Protein AF-A0AAV0HGV8-F1 (afdb_monomer)

pLDDT: mean 84.18, std 14.18, range [42.81, 98.25]

Structure (mmCIF, N/CA/C/O backbone):
data_AF-A0AAV0HGV8-F1
#
_entry.id   AF-A0AAV0HGV8-F1
#
loop_
_atom_site.group_PDB
_atom_site.id
_atom_site.type_symbol
_atom_site.label_atom_id
_atom_site.label_alt_id
_atom_site.label_comp_id
_atom_site.label_asym_id
_atom_site.label_entity_id
_atom_site.label_seq_id
_atom_site.pdbx_PDB_ins_code
_atom_site.Cartn_x
_atom_site.Cartn_y
_atom_site.Cartn_z
_atom_site.occupancy
_atom_site.B_iso_or_equiv
_atom_site.auth_seq_id
_atom_site.auth_comp_id
_atom_site.auth_asym_id
_atom_site.auth_atom_id
_atom_site.pdbx_PDB_model_num
ATOM 1 N N . MET A 1 1 ? 12.918 -2.519 9.431 1.00 64.38 1 MET A N 1
ATOM 2 C CA . MET A 1 1 ? 11.485 -2.408 9.782 1.00 64.38 1 MET A CA 1
ATOM 3 C C . MET A 1 1 ? 10.647 -3.534 9.174 1.00 64.38 1 MET A C 1
ATOM 5 O O . MET A 1 1 ? 10.258 -4.415 9.920 1.00 64.38 1 MET A O 1
ATOM 9 N N . LEU A 1 2 ? 10.439 -3.617 7.849 1.00 79.00 2 LEU A N 1
ATOM 10 C CA . LEU A 1 2 ? 9.622 -4.698 7.250 1.00 79.00 2 LEU A CA 1
ATOM 11 C C . LEU A 1 2 ? 10.196 -6.117 7.481 1.00 79.00 2 LEU A C 1
ATOM 13 O O . LEU A 1 2 ? 9.454 -7.082 7.642 1.00 79.00 2 LEU A O 1
ATOM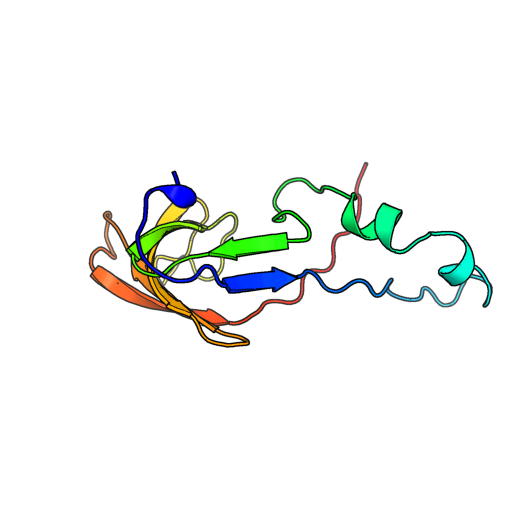 17 N N . GLN A 1 3 ? 11.526 -6.254 7.546 1.00 83.75 3 GLN A N 1
ATOM 18 C CA . GLN A 1 3 ? 12.198 -7.522 7.876 1.00 83.75 3 GLN A CA 1
ATOM 19 C C . GLN A 1 3 ? 11.925 -8.003 9.311 1.00 83.75 3 GLN A C 1
ATOM 21 O O . GLN A 1 3 ? 12.021 -9.194 9.571 1.00 83.75 3 GLN A O 1
ATOM 26 N N . GLN A 1 4 ? 11.565 -7.094 10.222 1.00 86.00 4 GLN A N 1
ATOM 27 C CA . GLN A 1 4 ? 11.311 -7.410 11.632 1.00 86.00 4 GLN A CA 1
ATOM 28 C C . GLN A 1 4 ? 9.871 -7.877 11.873 1.00 86.00 4 GLN A C 1
ATOM 30 O O . GLN A 1 4 ? 9.596 -8.496 12.894 1.00 86.00 4 GLN A O 1
ATOM 35 N N . VAL A 1 5 ? 8.953 -7.594 10.941 1.00 86.75 5 VAL A N 1
ATOM 36 C CA . VAL A 1 5 ? 7.570 -8.074 11.015 1.00 86.75 5 VAL A CA 1
ATOM 37 C C . VAL A 1 5 ? 7.532 -9.530 10.530 1.00 86.75 5 VAL A C 1
ATOM 39 O O . VAL A 1 5 ? 7.998 -9.800 9.414 1.00 86.75 5 VAL A O 1
ATOM 42 N N . PRO A 1 6 ? 7.010 -10.479 11.327 1.00 87.94 6 PRO A N 1
ATOM 43 C CA . PRO A 1 6 ? 6.883 -11.870 10.907 1.00 87.94 6 PRO A CA 1
ATOM 44 C C . PRO A 1 6 ? 5.906 -12.011 9.730 1.00 87.94 6 PRO A C 1
ATOM 46 O O . PRO A 1 6 ? 5.040 -11.167 9.511 1.00 87.94 6 PRO A O 1
ATOM 49 N N . GLY A 1 7 ? 6.049 -13.092 8.965 1.00 88.81 7 GLY A N 1
ATOM 50 C CA . GLY A 1 7 ? 5.195 -13.389 7.813 1.00 88.81 7 GLY A CA 1
ATOM 51 C C . GLY A 1 7 ? 5.839 -13.098 6.457 1.00 88.81 7 GLY A C 1
ATOM 52 O O . GLY A 1 7 ? 6.890 -12.453 6.348 1.00 88.81 7 GLY A O 1
ATOM 53 N N . LEU A 1 8 ? 5.199 -13.624 5.413 1.00 90.31 8 LEU A N 1
ATOM 54 C CA . LEU A 1 8 ? 5.652 -13.506 4.031 1.00 90.31 8 LEU A CA 1
ATOM 55 C C . LEU A 1 8 ? 5.382 -12.096 3.501 1.00 90.31 8 LEU A C 1
ATOM 57 O O . LEU A 1 8 ? 4.283 -11.562 3.645 1.00 90.31 8 LEU A O 1
ATOM 61 N N . ALA A 1 9 ? 6.403 -11.499 2.887 1.00 94.12 9 ALA A N 1
ATOM 62 C CA . ALA A 1 9 ? 6.224 -10.271 2.130 1.00 94.12 9 ALA A CA 1
ATOM 63 C C . ALA A 1 9 ? 5.556 -10.589 0.792 1.00 94.12 9 ALA A C 1
ATOM 65 O O . ALA A 1 9 ? 5.902 -11.575 0.141 1.00 94.12 9 ALA A O 1
ATOM 66 N N . ARG A 1 10 ? 4.640 -9.722 0.372 1.00 94.81 10 ARG A N 1
ATOM 67 C CA . ARG A 1 10 ? 4.088 -9.714 -0.980 1.00 94.81 10 ARG A CA 1
ATOM 68 C C . ARG A 1 10 ? 4.628 -8.494 -1.717 1.00 94.81 10 ARG A C 1
ATOM 70 O O . ARG A 1 10 ? 4.546 -7.380 -1.197 1.00 94.81 10 ARG A O 1
ATOM 77 N N . SER A 1 11 ? 5.191 -8.725 -2.898 1.00 93.94 11 SER A N 1
ATOM 78 C CA . SER A 1 11 ? 5.644 -7.670 -3.806 1.00 93.94 11 SER A CA 1
ATOM 79 C C . SER A 1 11 ? 4.526 -7.300 -4.775 1.00 93.94 11 SER A C 1
ATOM 81 O O . SER A 1 11 ? 3.888 -8.178 -5.354 1.00 93.94 11 SER A O 1
ATOM 83 N N . TYR A 1 12 ? 4.316 -6.001 -4.960 1.00 91.44 12 TYR A N 1
ATOM 84 C CA . TYR A 1 12 ? 3.481 -5.431 -6.010 1.00 91.44 12 TYR A CA 1
ATOM 85 C C . TYR A 1 12 ? 4.377 -4.640 -6.954 1.00 91.44 12 TYR A C 1
ATOM 87 O O . TYR A 1 12 ? 5.117 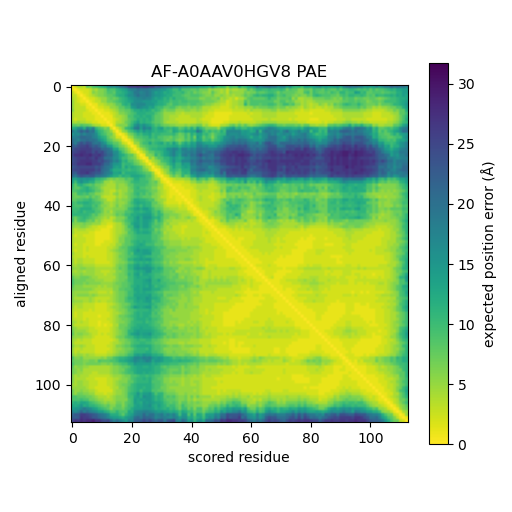-3.770 -6.499 1.00 91.44 12 TYR A O 1
ATOM 95 N N . TYR A 1 13 ? 4.311 -4.944 -8.246 1.00 88.62 13 TYR A N 1
ATOM 96 C CA . TYR A 1 13 ? 5.125 -4.291 -9.268 1.00 88.62 13 TYR A CA 1
ATOM 97 C C . TYR A 1 13 ? 4.311 -3.228 -10.009 1.00 88.62 13 TYR A C 1
ATOM 99 O O . TYR A 1 13 ? 3.122 -3.438 -10.292 1.00 88.62 13 TYR A O 1
ATOM 107 N N . SER A 1 14 ? 4.931 -2.091 -10.324 1.00 82.31 14 SER A N 1
ATOM 108 C CA . SER A 1 14 ? 4.342 -1.111 -11.237 1.00 82.31 14 SER A CA 1
ATOM 109 C C . SER A 1 14 ? 4.184 -1.725 -12.630 1.00 82.31 14 SER A C 1
ATOM 111 O O . SER A 1 14 ? 4.897 -2.659 -12.990 1.00 82.31 14 SER A O 1
ATOM 113 N N . SER A 1 15 ? 3.234 -1.215 -13.414 1.00 70.25 15 SER A N 1
ATOM 114 C CA . SER A 1 15 ? 3.165 -1.566 -14.835 1.00 70.25 15 SER A CA 1
ATOM 115 C C . SER A 1 15 ? 4.330 -0.905 -15.581 1.00 70.25 15 SER A C 1
ATOM 117 O O . SER A 1 15 ? 4.676 0.239 -15.294 1.00 70.25 15 SER A O 1
ATOM 119 N N . ASP A 1 16 ? 4.928 -1.647 -16.504 1.00 65.44 16 ASP A N 1
ATOM 120 C CA . ASP A 1 16 ? 6.152 -1.367 -17.269 1.00 65.44 16 ASP A CA 1
ATOM 121 C C . ASP A 1 16 ? 5.873 -0.897 -18.709 1.00 65.44 16 ASP A C 1
ATOM 123 O O . ASP A 1 16 ? 6.791 -0.623 -19.478 1.00 65.44 16 ASP A O 1
ATOM 127 N N . SER A 1 17 ? 4.600 -0.777 -19.092 1.00 60.81 17 SER A N 1
ATOM 128 C CA . SER A 1 17 ? 4.218 -0.349 -20.434 1.00 60.81 17 SER A CA 1
ATOM 129 C C . SER A 1 17 ? 4.214 1.174 -20.561 1.00 60.81 17 SER A C 1
ATOM 131 O O . SER A 1 17 ? 3.472 1.855 -19.848 1.00 60.81 17 SER A O 1
ATOM 133 N N . MET A 1 18 ? 4.961 1.707 -21.527 1.00 63.03 18 MET A N 1
ATOM 134 C CA . MET A 1 18 ? 4.820 3.101 -21.946 1.00 63.03 18 MET A CA 1
ATOM 135 C C . MET A 1 18 ? 3.474 3.313 -22.644 1.00 63.03 18 MET A C 1
ATOM 137 O O . MET A 1 18 ? 3.068 2.517 -23.497 1.00 63.03 18 MET A O 1
ATOM 141 N N . GLN A 1 19 ? 2.789 4.407 -22.313 1.00 62.03 19 GLN A N 1
ATOM 142 C CA . GLN A 1 19 ? 1.658 4.860 -23.113 1.00 62.03 19 GLN A CA 1
ATOM 143 C C . GLN A 1 19 ? 2.195 5.309 -24.479 1.00 62.03 19 GLN A C 1
ATOM 145 O O . GLN A 1 19 ? 3.080 6.155 -24.556 1.00 62.03 19 GLN A O 1
ATOM 150 N N . ARG A 1 20 ? 1.703 4.686 -25.556 1.00 59.56 20 ARG A N 1
ATOM 151 C CA . ARG A 1 20 ? 2.088 5.027 -26.930 1.00 59.56 20 ARG A CA 1
ATOM 152 C C . ARG A 1 20 ? 1.476 6.373 -27.304 1.00 59.56 20 ARG A C 1
ATOM 154 O O . ARG A 1 20 ? 0.257 6.439 -27.449 1.00 59.56 20 ARG A O 1
ATOM 161 N N . ASP A 1 21 ? 2.297 7.394 -27.519 1.00 58.50 21 ASP A N 1
ATOM 162 C CA . ASP A 1 21 ? 1.868 8.548 -28.307 1.00 58.50 21 ASP A CA 1
ATOM 163 C C . ASP A 1 21 ? 1.936 8.182 -29.793 1.00 58.50 21 ASP A C 1
ATOM 165 O O . ASP A 1 21 ? 2.907 7.587 -30.263 1.00 58.50 21 ASP A O 1
ATOM 169 N N . THR A 1 22 ? 0.890 8.528 -30.544 1.00 59.25 22 THR A N 1
ATOM 170 C CA . THR A 1 22 ? 0.747 8.238 -31.985 1.00 59.25 22 THR A CA 1
ATOM 171 C C . THR A 1 22 ? 1.837 8.860 -32.865 1.00 59.25 22 THR A C 1
ATOM 173 O O . THR A 1 22 ? 1.927 8.517 -34.039 1.00 59.25 22 THR A O 1
ATOM 176 N N . GLU A 1 23 ? 2.662 9.753 -32.316 1.00 61.19 23 GLU A N 1
ATOM 177 C CA . GLU A 1 23 ? 3.757 10.436 -33.018 1.00 61.19 23 GLU A CA 1
ATOM 178 C C . GLU A 1 23 ? 5.124 9.749 -32.848 1.00 61.19 23 GLU A C 1
ATOM 180 O O . GLU A 1 23 ? 6.109 10.174 -33.454 1.00 61.19 23 GLU A O 1
ATOM 185 N N . ILE A 1 24 ? 5.210 8.685 -32.043 1.00 58.56 24 ILE A N 1
ATOM 186 C CA . ILE A 1 24 ? 6.477 8.021 -31.732 1.00 58.56 24 ILE A CA 1
ATOM 187 C C . ILE A 1 24 ? 6.706 6.823 -32.691 1.00 58.56 24 ILE A C 1
ATOM 189 O O . ILE A 1 24 ? 5.816 5.980 -32.818 1.00 58.56 24 ILE A O 1
ATOM 193 N N . PRO A 1 25 ? 7.879 6.700 -33.358 1.00 59.97 25 PRO A N 1
ATOM 194 C CA . PRO A 1 25 ? 8.188 5.591 -34.272 1.00 59.97 25 PRO A CA 1
ATOM 195 C C . PRO A 1 25 ? 8.087 4.202 -33.617 1.00 59.97 25 PRO A C 1
ATOM 197 O O . PRO A 1 25 ? 8.398 4.053 -32.436 1.00 59.97 25 PRO A O 1
ATOM 200 N N . GLU A 1 26 ? 7.749 3.166 -34.397 1.00 59.69 26 GLU A N 1
ATOM 201 C CA . GLU A 1 26 ? 7.523 1.785 -33.913 1.00 59.69 26 GLU A CA 1
ATOM 202 C C . GLU A 1 26 ? 8.676 1.205 -33.066 1.00 59.69 26 GLU A C 1
ATOM 204 O O . GLU A 1 26 ? 8.427 0.437 -32.140 1.00 59.69 26 GLU A O 1
ATOM 209 N N . ASN A 1 27 ? 9.921 1.637 -33.301 1.00 57.91 27 ASN A N 1
ATOM 210 C CA . ASN A 1 27 ? 11.112 1.130 -32.604 1.00 57.91 27 ASN A CA 1
ATOM 211 C C . ASN A 1 27 ? 11.431 1.852 -31.280 1.00 57.91 27 ASN A C 1
ATOM 213 O O . ASN A 1 27 ? 12.426 1.544 -30.629 1.00 57.91 27 ASN A O 1
ATOM 217 N N . PHE A 1 28 ? 10.634 2.830 -30.846 1.00 56.50 28 PHE A N 1
ATOM 218 C CA . PHE A 1 28 ? 10.987 3.635 -29.668 1.00 56.50 28 PHE A CA 1
ATOM 219 C C . PHE A 1 28 ? 10.886 2.846 -28.355 1.00 56.50 28 PHE A C 1
ATOM 221 O O . PHE A 1 28 ? 11.675 3.078 -27.439 1.00 56.50 28 PHE A O 1
ATOM 228 N N . GLY A 1 29 ? 9.987 1.857 -28.294 1.00 54.84 29 GLY A N 1
ATOM 229 C CA . GLY A 1 29 ? 9.885 0.916 -27.173 1.00 54.84 29 GLY A CA 1
ATOM 230 C C . GLY A 1 29 ? 11.101 -0.008 -27.022 1.00 54.84 29 GLY A C 1
ATOM 231 O O . GLY A 1 29 ? 11.340 -0.506 -25.929 1.00 54.84 29 GLY A O 1
ATOM 232 N N . GLU A 1 30 ? 11.909 -0.183 -28.075 1.00 58.28 30 GLU A N 1
ATOM 233 C CA . GLU A 1 30 ? 13.181 -0.925 -28.023 1.00 58.28 30 GLU A CA 1
ATOM 234 C C . GLU A 1 30 ? 14.346 -0.067 -27.492 1.00 58.28 30 GLU A C 1
ATOM 236 O O . GLU A 1 30 ? 15.418 -0.585 -27.189 1.00 58.28 30 GLU A O 1
ATOM 241 N N . THR A 1 31 ? 14.149 1.250 -27.354 1.00 64.38 31 THR A N 1
ATOM 242 C CA . THR A 1 31 ? 15.211 2.202 -26.969 1.00 64.38 31 THR A CA 1
ATOM 243 C C . THR A 1 31 ? 15.536 2.157 -25.478 1.00 64.38 31 THR A C 1
ATOM 245 O O . THR A 1 31 ? 16.632 2.548 -25.075 1.00 64.38 31 THR A O 1
ATOM 248 N N . TYR A 1 32 ? 14.600 1.698 -24.644 1.00 69.44 32 TYR A N 1
ATOM 249 C CA . TYR A 1 32 ? 14.751 1.734 -23.193 1.00 69.44 32 TYR A CA 1
ATOM 250 C C . TYR A 1 32 ? 14.657 0.331 -22.599 1.00 69.44 32 TYR A C 1
ATOM 252 O O . TYR A 1 32 ? 13.593 -0.284 -22.661 1.00 69.44 32 TYR A O 1
ATOM 260 N N . PRO A 1 33 ? 15.743 -0.176 -21.988 1.00 79.44 33 PRO A N 1
ATOM 261 C CA . PRO A 1 33 ? 15.690 -1.446 -21.285 1.00 79.44 33 PRO A CA 1
ATOM 262 C C . PRO A 1 33 ? 14.698 -1.354 -20.118 1.00 79.44 33 PRO A C 1
ATOM 264 O O . PRO A 1 33 ? 14.572 -0.311 -19.469 1.00 79.44 33 PRO A O 1
ATOM 267 N N . ILE A 1 34 ? 14.000 -2.450 -19.824 1.00 79.06 34 ILE A N 1
ATOM 268 C CA . ILE A 1 34 ? 13.008 -2.503 -18.741 1.00 79.06 34 ILE A CA 1
ATOM 269 C C . ILE A 1 34 ? 13.632 -2.165 -17.378 1.00 79.06 34 ILE A C 1
ATOM 271 O O . ILE A 1 34 ? 12.991 -1.563 -16.521 1.00 79.06 34 ILE A O 1
ATOM 275 N N . GLU A 1 35 ? 14.917 -2.463 -17.195 1.00 82.94 35 GLU A N 1
ATOM 276 C CA . GLU A 1 35 ? 15.702 -2.101 -16.018 1.00 82.94 35 GLU A CA 1
ATOM 277 C C . GLU A 1 35 ? 15.781 -0.586 -15.824 1.00 82.94 35 GLU A C 1
ATOM 279 O O . GLU A 1 35 ? 15.723 -0.112 -14.690 1.00 82.94 35 GLU A O 1
ATOM 284 N N . PHE A 1 36 ? 15.871 0.181 -16.916 1.00 82.25 36 PHE A N 1
ATOM 285 C CA . PHE A 1 36 ? 15.830 1.639 -16.858 1.00 82.25 36 PHE A CA 1
ATOM 286 C C . PHE A 1 36 ? 14.449 2.122 -16.409 1.00 82.25 36 PHE A C 1
ATOM 288 O O . PHE A 1 36 ? 14.368 2.970 -15.525 1.00 82.25 36 PHE A O 1
ATOM 295 N N . LEU A 1 37 ? 13.369 1.538 -16.942 1.00 79.88 37 LEU A N 1
ATOM 296 C CA . LEU A 1 37 ? 11.995 1.890 -16.555 1.00 79.88 37 LEU A CA 1
ATOM 297 C C . LEU A 1 37 ? 11.716 1.579 -15.086 1.00 79.88 37 LEU A C 1
ATOM 299 O O . LEU A 1 37 ? 11.166 2.412 -14.369 1.00 79.88 37 LEU A O 1
ATOM 303 N N . ASN A 1 38 ? 12.170 0.420 -14.616 1.00 83.69 38 ASN A N 1
ATOM 304 C CA . ASN A 1 38 ? 12.016 -0.009 -13.228 1.00 83.69 38 ASN A CA 1
ATOM 305 C C . ASN A 1 38 ? 12.852 0.833 -12.250 1.00 83.69 38 ASN A C 1
ATOM 307 O O . ASN A 1 38 ? 12.551 0.865 -11.055 1.00 83.69 38 ASN A O 1
ATOM 311 N N . ALA A 1 39 ? 13.895 1.511 -12.743 1.00 82.38 39 ALA A N 1
ATOM 312 C CA . ALA A 1 39 ? 14.718 2.434 -11.968 1.00 82.38 39 ALA A CA 1
ATOM 313 C C . ALA A 1 39 ? 14.152 3.865 -11.921 1.00 82.38 39 ALA A C 1
ATOM 315 O O . ALA A 1 39 ? 14.634 4.674 -11.122 1.00 82.38 39 ALA A O 1
ATOM 316 N N . LEU A 1 40 ? 13.146 4.199 -12.740 1.00 81.31 40 LEU A N 1
ATOM 317 C CA . LEU A 1 40 ? 12.518 5.518 -12.701 1.00 81.31 40 LEU A CA 1
ATOM 318 C C . LEU A 1 40 ? 11.808 5.731 -11.362 1.00 81.31 40 LEU A C 1
ATOM 320 O O . LEU A 1 40 ? 11.090 4.873 -10.847 1.00 81.31 40 LEU A O 1
ATOM 324 N N . THR A 1 41 ? 12.010 6.918 -10.796 1.00 79.25 41 THR A N 1
ATOM 325 C CA . THR A 1 41 ? 11.379 7.336 -9.544 1.00 79.25 41 THR A CA 1
ATOM 326 C C . THR A 1 41 ? 10.704 8.673 -9.769 1.00 79.25 41 THR A C 1
ATOM 328 O O . THR A 1 41 ? 11.297 9.591 -10.331 1.00 79.25 41 THR A O 1
ATOM 331 N N . PHE A 1 42 ? 9.450 8.770 -9.344 1.00 77.62 42 PHE A N 1
ATOM 332 C CA . PHE A 1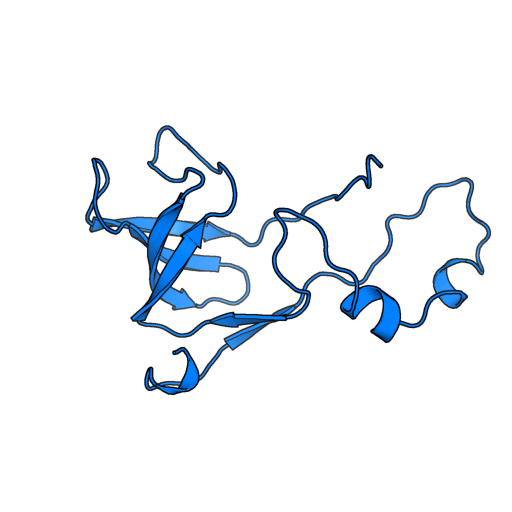 42 ? 8.642 9.972 -9.491 1.00 77.62 42 PHE A CA 1
ATOM 333 C C . PHE A 1 42 ? 8.156 10.419 -8.120 1.00 77.62 42 PHE A C 1
ATOM 335 O O . PHE A 1 42 ? 7.790 9.600 -7.273 1.00 77.62 42 PHE A O 1
ATOM 342 N N . ASN A 1 43 ? 8.122 11.730 -7.894 1.00 77.38 43 ASN A N 1
ATOM 343 C CA . ASN A 1 43 ? 7.586 12.270 -6.651 1.00 77.38 43 ASN A CA 1
ATOM 344 C C . ASN A 1 43 ? 6.103 11.904 -6.506 1.00 77.38 43 ASN A C 1
ATOM 346 O O . ASN A 1 43 ? 5.310 12.080 -7.428 1.00 77.38 43 ASN A O 1
ATOM 350 N N . GLY A 1 44 ? 5.722 11.408 -5.328 1.00 75.81 44 GLY A N 1
ATOM 351 C CA . GLY A 1 44 ? 4.334 11.037 -5.034 1.00 75.81 44 GLY A CA 1
ATOM 352 C C . GLY A 1 44 ? 3.888 9.682 -5.597 1.00 75.81 44 GLY A C 1
ATOM 353 O O . GLY A 1 44 ? 2.712 9.341 -5.459 1.00 75.81 44 GLY A O 1
ATOM 354 N N . VAL A 1 45 ? 4.799 8.894 -6.178 1.00 80.19 45 VAL A N 1
ATOM 355 C CA . VAL A 1 45 ? 4.537 7.524 -6.647 1.00 80.19 45 VAL A CA 1
ATOM 356 C C . VAL A 1 45 ? 5.466 6.551 -5.908 1.00 80.19 45 VAL A C 1
ATOM 358 O O . VAL A 1 45 ? 6.628 6.884 -5.673 1.00 80.19 45 VAL A O 1
ATOM 361 N N . PRO A 1 46 ? 4.988 5.362 -5.494 1.00 81.81 46 PRO A N 1
ATOM 362 C CA . PRO A 1 46 ? 5.862 4.331 -4.941 1.00 81.81 46 PRO A CA 1
ATOM 363 C C . PRO A 1 46 ? 6.941 3.894 -5.939 1.00 81.81 46 PRO A C 1
ATOM 365 O O . PRO A 1 46 ? 6.777 4.036 -7.148 1.00 81.81 46 PRO A O 1
ATOM 368 N N . TYR A 1 47 ? 8.017 3.295 -5.425 1.00 85.19 47 TYR A N 1
ATOM 369 C CA . TYR A 1 47 ? 8.989 2.583 -6.256 1.00 85.19 47 TYR A CA 1
ATOM 370 C C . TYR A 1 47 ? 8.319 1.490 -7.094 1.00 85.19 47 TYR A C 1
ATOM 372 O O . TYR A 1 47 ? 7.262 0.977 -6.715 1.00 85.19 47 TYR A O 1
ATOM 380 N N . HIS A 1 48 ? 8.989 1.092 -8.182 1.00 87.31 48 HIS A N 1
ATOM 381 C CA . HIS A 1 48 ? 8.546 0.001 -9.049 1.00 87.31 48 HIS A CA 1
ATOM 382 C C . HIS A 1 48 ? 8.127 -1.238 -8.251 1.00 87.31 48 HIS A C 1
ATOM 384 O O . HIS A 1 48 ? 7.070 -1.800 -8.511 1.00 87.31 48 HIS A O 1
ATOM 390 N N . GLU A 1 49 ? 8.913 -1.631 -7.246 1.00 90.81 49 GLU A N 1
ATOM 391 C CA . GLU A 1 49 ? 8.555 -2.713 -6.334 1.00 90.81 49 GLU A CA 1
ATOM 392 C C . GLU A 1 49 ? 8.059 -2.169 -4.985 1.00 90.81 49 GLU A C 1
ATOM 394 O O . GLU A 1 49 ? 8.816 -1.591 -4.199 1.00 90.81 49 GLU A O 1
ATOM 399 N N . LEU A 1 50 ? 6.794 -2.443 -4.667 1.00 91.06 50 LEU A N 1
ATOM 400 C CA . LEU A 1 50 ? 6.190 -2.177 -3.367 1.00 91.06 50 LEU A CA 1
ATOM 401 C C . LEU A 1 50 ? 6.054 -3.482 -2.571 1.00 91.06 50 LEU A C 1
ATOM 403 O O . LEU A 1 50 ? 5.167 -4.297 -2.824 1.00 91.06 50 LEU A O 1
ATOM 407 N N . LYS A 1 51 ? 6.923 -3.673 -1.573 1.00 94.00 51 LYS A N 1
ATOM 408 C CA . LYS A 1 51 ? 6.882 -4.821 -0.650 1.00 94.00 51 LYS A CA 1
ATOM 409 C C . LYS A 1 51 ? 6.030 -4.519 0.575 1.00 94.00 51 LYS A C 1
ATOM 411 O O . LYS A 1 51 ? 6.357 -3.617 1.343 1.00 94.00 51 LYS A O 1
ATOM 416 N N . LEU A 1 52 ? 4.997 -5.325 0.805 1.00 94.81 52 LEU A N 1
ATOM 417 C CA . LEU A 1 52 ? 4.084 -5.1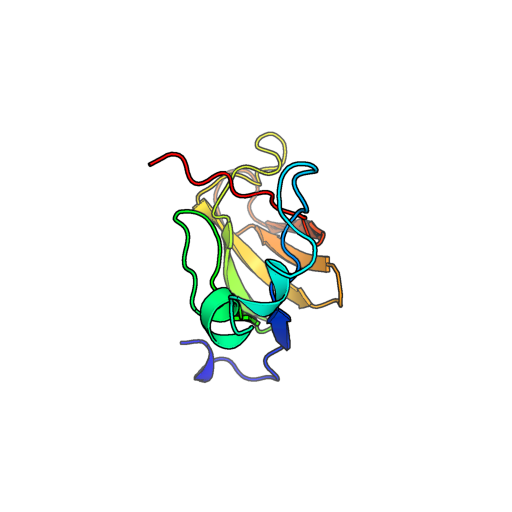93 1.941 1.00 94.81 52 LEU A CA 1
ATOM 418 C C . LEU A 1 52 ? 3.993 -6.486 2.755 1.00 94.81 52 LEU A C 1
ATOM 420 O O . LEU A 1 52 ? 4.194 -7.584 2.237 1.00 94.81 52 LEU A O 1
ATOM 424 N N . LYS A 1 53 ? 3.652 -6.346 4.038 1.00 96.31 53 LYS A N 1
ATOM 425 C CA . LYS A 1 53 ? 3.331 -7.449 4.951 1.00 96.31 53 LYS A CA 1
ATOM 426 C C . LYS A 1 53 ? 2.072 -7.119 5.740 1.00 96.31 53 LYS A C 1
ATOM 428 O O . LYS A 1 53 ? 1.817 -5.955 6.052 1.00 96.31 53 LYS A O 1
ATOM 433 N N . ILE A 1 54 ? 1.323 -8.154 6.103 1.00 96.25 54 ILE A N 1
ATOM 434 C CA . ILE A 1 54 ? 0.213 -8.033 7.053 1.00 96.25 54 ILE A CA 1
ATOM 435 C C . ILE A 1 54 ? 0.759 -7.503 8.393 1.00 96.25 54 ILE A C 1
ATOM 437 O O . ILE A 1 54 ? 1.912 -7.756 8.744 1.00 96.25 54 ILE A O 1
ATOM 441 N N . HIS A 1 55 ? -0.043 -6.707 9.102 1.00 95.38 55 HIS A N 1
ATOM 442 C CA . HIS A 1 55 ? 0.300 -6.016 10.354 1.00 95.38 55 HIS A CA 1
ATOM 443 C C . HIS A 1 55 ? 1.398 -4.953 10.238 1.00 95.38 55 HIS A C 1
ATOM 445 O O . HIS A 1 55 ? 1.915 -4.477 11.248 1.00 95.38 55 HIS A O 1
ATOM 451 N N . THR A 1 56 ? 1.743 -4.536 9.019 1.00 94.88 56 THR A N 1
ATOM 452 C CA . THR A 1 56 ? 2.637 -3.392 8.814 1.00 94.88 56 THR A CA 1
ATOM 453 C C . THR A 1 56 ? 1.813 -2.114 8.635 1.00 94.88 56 THR A C 1
ATOM 455 O O . THR A 1 56 ? 0.875 -2.116 7.832 1.00 94.88 56 THR A O 1
ATOM 458 N N . PRO A 1 57 ? 2.137 -1.020 9.349 1.00 95.25 57 PRO A N 1
ATOM 459 C CA . PRO A 1 57 ? 1.534 0.278 9.091 1.00 95.25 57 PRO A CA 1
ATOM 460 C C . PRO A 1 57 ? 2.075 0.867 7.782 1.00 95.25 57 PRO A C 1
ATOM 462 O O . PRO A 1 57 ? 3.286 0.930 7.569 1.00 95.25 57 PRO A O 1
ATOM 465 N N . VAL A 1 58 ? 1.175 1.332 6.923 1.00 94.81 58 VAL A N 1
ATOM 466 C CA . VAL A 1 58 ? 1.478 2.076 5.693 1.00 94.81 58 VAL A CA 1
ATOM 467 C C . VAL A 1 58 ? 0.817 3.446 5.728 1.00 94.81 58 VAL A C 1
ATOM 469 O O . VAL A 1 58 ? -0.062 3.692 6.548 1.00 94.81 58 VAL A O 1
ATOM 472 N N . MET A 1 59 ? 1.243 4.349 4.852 1.00 95.19 59 MET A N 1
ATOM 473 C CA . MET A 1 59 ? 0.688 5.695 4.739 1.00 95.19 59 MET A CA 1
ATOM 474 C C . MET A 1 59 ? 0.230 5.943 3.305 1.00 95.19 59 MET A C 1
ATOM 476 O O . MET A 1 59 ? 0.939 5.594 2.361 1.00 95.19 59 MET A O 1
ATOM 480 N N . LEU A 1 60 ? -0.941 6.551 3.140 1.00 93.88 60 LEU A N 1
ATOM 481 C CA . LEU A 1 60 ? -1.389 7.025 1.835 1.00 93.88 60 LEU A CA 1
ATOM 482 C C . LEU A 1 60 ? -0.543 8.214 1.383 1.00 93.88 60 LEU A C 1
ATOM 484 O O . LEU A 1 60 ? -0.361 9.162 2.140 1.00 93.88 60 LEU A O 1
ATOM 488 N N . LEU A 1 61 ? -0.082 8.180 0.131 1.00 90.88 61 LEU A N 1
ATOM 489 C CA . LEU A 1 61 ? 0.702 9.261 -0.484 1.00 90.88 61 LEU A CA 1
ATOM 490 C C . LEU A 1 61 ? -0.165 10.292 -1.226 1.00 90.88 61 LEU A C 1
ATOM 492 O O . LEU A 1 61 ? 0.336 11.308 -1.700 1.00 90.88 61 LEU A O 1
ATOM 496 N N . ARG A 1 62 ? -1.469 10.027 -1.373 1.00 89.06 62 ARG A N 1
ATOM 497 C CA . ARG A 1 62 ? -2.407 10.895 -2.092 1.00 89.06 62 ARG A CA 1
ATOM 498 C C . ARG A 1 62 ? -3.830 10.741 -1.575 1.00 89.06 62 ARG A C 1
ATOM 500 O O . ARG A 1 62 ? -4.170 9.740 -0.950 1.00 89.06 62 ARG A O 1
ATOM 507 N N . ASN A 1 63 ? -4.665 11.724 -1.893 1.00 91.94 63 ASN A N 1
ATOM 508 C CA . ASN A 1 63 ? -6.089 11.679 -1.586 1.00 91.94 63 ASN A CA 1
ATOM 509 C C . ASN A 1 63 ? -6.799 10.684 -2.513 1.00 91.94 63 ASN A C 1
ATOM 511 O O . ASN A 1 63 ? -6.726 10.823 -3.733 1.00 91.94 63 ASN A O 1
ATOM 515 N N . LEU A 1 64 ? -7.485 9.704 -1.926 1.00 91.88 64 LEU A N 1
ATOM 516 C CA . LEU A 1 64 ? -8.367 8.767 -2.628 1.00 91.88 64 LEU A CA 1
ATOM 517 C C . LEU A 1 64 ? -9.835 9.113 -2.367 1.00 91.88 64 LEU A C 1
ATOM 519 O O . LEU A 1 64 ? -10.638 9.171 -3.291 1.00 91.88 64 LEU A O 1
ATOM 523 N N . SER A 1 65 ? -10.175 9.372 -1.104 1.00 93.94 65 SE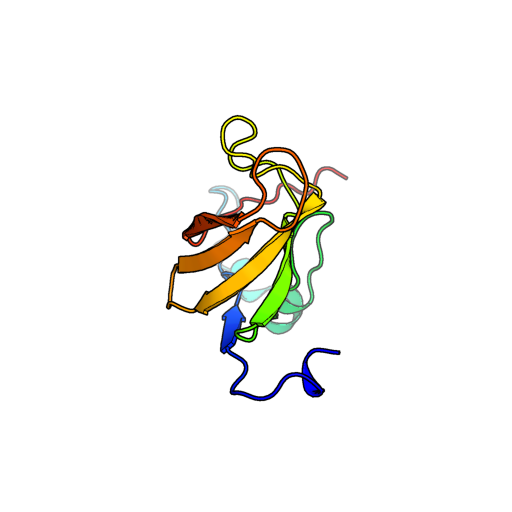R A N 1
ATOM 524 C CA . SER A 1 65 ? -11.504 9.807 -0.678 1.00 93.94 65 SER A CA 1
ATOM 525 C C . SER A 1 65 ? -11.393 10.511 0.670 1.00 93.94 65 SER A C 1
ATOM 527 O O . SER A 1 65 ? -11.312 9.877 1.720 1.00 93.94 65 SER A O 1
ATOM 529 N N . THR A 1 66 ? -11.370 11.842 0.651 1.00 92.25 66 THR A N 1
ATOM 530 C CA . THR A 1 66 ? -11.268 12.651 1.876 1.00 92.25 66 THR A CA 1
ATOM 531 C C . THR A 1 66 ? -12.496 12.494 2.770 1.00 92.25 66 THR A C 1
ATOM 533 O O . THR A 1 66 ? -12.360 12.497 3.989 1.00 92.25 66 THR A O 1
ATOM 536 N N . SER A 1 67 ? -13.677 12.283 2.180 1.00 94.31 67 SER A N 1
ATOM 537 C CA . SER A 1 67 ? -14.926 12.029 2.909 1.00 94.31 67 SER A CA 1
ATOM 538 C C . SER A 1 67 ? -14.921 10.712 3.687 1.00 94.31 67 SER A C 1
ATOM 540 O O . SER A 1 67 ? -15.663 10.589 4.653 1.00 94.31 67 SER A O 1
ATOM 542 N N . ALA A 1 68 ? -14.095 9.745 3.277 1.00 93.50 68 ALA A N 1
ATOM 543 C CA . ALA A 1 68 ? -13.935 8.448 3.936 1.00 93.50 68 ALA A CA 1
ATOM 544 C C . ALA A 1 68 ? -12.609 8.334 4.717 1.00 93.50 68 ALA A C 1
ATOM 546 O O . ALA A 1 68 ? -12.146 7.231 4.991 1.00 93.50 68 ALA A O 1
ATOM 547 N N . GLY A 1 69 ? -11.935 9.454 5.001 1.00 93.88 69 GLY A N 1
ATOM 548 C CA . GLY A 1 69 ? -10.669 9.452 5.741 1.00 93.88 69 GLY A CA 1
ATOM 549 C C . GLY A 1 69 ? -9.453 8.938 4.962 1.00 93.88 69 GLY A C 1
ATOM 550 O O . GLY A 1 69 ? -8.375 8.807 5.534 1.00 93.88 69 GLY A O 1
ATOM 551 N N . LEU A 1 70 ? -9.580 8.678 3.657 1.00 95.25 70 LEU A N 1
ATOM 552 C CA . LEU A 1 70 ? -8.503 8.219 2.776 1.00 95.25 70 LEU A CA 1
ATOM 553 C C . LEU A 1 70 ? -7.796 9.412 2.115 1.00 95.25 70 LEU A C 1
ATOM 555 O O . LEU A 1 70 ? -7.886 9.618 0.898 1.00 95.25 70 LEU A O 1
ATOM 559 N N . CYS A 1 71 ? -7.124 10.228 2.925 1.00 94.31 71 CYS A N 1
ATOM 560 C CA . CYS A 1 71 ? -6.341 11.378 2.484 1.00 94.31 71 CYS A CA 1
ATOM 561 C C . CYS A 1 71 ? -4.828 11.116 2.557 1.00 94.31 71 CYS A C 1
ATOM 563 O O . CYS A 1 71 ? -4.368 10.129 3.132 1.00 94.31 71 CYS A O 1
ATOM 565 N N . ASN A 1 72 ? -4.038 11.998 1.944 1.00 93.81 72 ASN A N 1
ATOM 566 C CA . ASN A 1 72 ? -2.585 11.966 2.069 1.00 93.81 72 ASN A CA 1
ATOM 567 C C . ASN A 1 72 ? -2.186 12.050 3.552 1.00 93.81 72 ASN A C 1
ATOM 569 O O . ASN A 1 72 ? -2.677 12.911 4.282 1.00 93.81 72 ASN A O 1
ATOM 573 N N . GLY A 1 73 ? -1.301 11.161 3.990 1.00 93.88 73 GLY A N 1
ATOM 574 C CA . GLY A 1 73 ? -0.883 11.061 5.385 1.00 93.88 73 GLY A CA 1
ATOM 575 C C . GLY A 1 73 ? -1.705 10.090 6.239 1.00 93.88 73 GLY A C 1
ATOM 576 O O . GLY A 1 73 ? -1.236 9.723 7.320 1.00 93.88 73 GLY A O 1
ATOM 577 N N . THR A 1 74 ? -2.872 9.613 5.778 1.00 96.06 74 THR A N 1
ATOM 578 C CA . THR A 1 74 ? -3.647 8.600 6.514 1.00 96.06 74 THR A CA 1
ATOM 579 C C . THR A 1 74 ? -2.812 7.341 6.692 1.00 96.06 74 THR A C 1
ATOM 581 O O . THR A 1 74 ? -2.342 6.749 5.716 1.00 96.06 74 THR A O 1
ATOM 584 N N . ARG A 1 75 ? -2.633 6.927 7.949 1.00 97.38 75 ARG A N 1
ATOM 585 C CA . ARG A 1 75 ? -1.943 5.687 8.307 1.00 97.38 75 ARG A CA 1
ATOM 586 C C . ARG A 1 75 ? -2.940 4.539 8.348 1.00 97.38 75 ARG A C 1
ATOM 588 O O . ARG A 1 75 ? -4.013 4.678 8.924 1.00 97.38 75 ARG A O 1
ATOM 595 N N . ILE A 1 76 ? -2.579 3.414 7.748 1.00 97.69 76 ILE A N 1
ATOM 596 C CA . ILE A 1 76 ? -3.421 2.226 7.629 1.00 97.69 76 ILE A CA 1
ATOM 597 C C . ILE A 1 76 ? -2.614 1.018 8.097 1.00 97.69 76 ILE A C 1
ATOM 599 O O . ILE A 1 76 ? -1.507 0.783 7.615 1.00 97.69 76 ILE A O 1
ATOM 603 N N . MET A 1 77 ? -3.163 0.229 9.014 1.00 97.62 77 MET A N 1
ATOM 604 C CA . MET A 1 77 ? -2.616 -1.075 9.373 1.00 97.62 77 MET A CA 1
ATOM 605 C C . MET A 1 77 ? -3.123 -2.124 8.388 1.00 97.62 77 MET A C 1
ATOM 607 O O . MET A 1 77 ? -4.329 -2.339 8.288 1.00 97.62 77 MET A O 1
ATOM 611 N N . ILE A 1 78 ? -2.218 -2.790 7.672 1.00 97.44 78 ILE A N 1
ATOM 612 C CA . ILE A 1 78 ? -2.594 -3.835 6.712 1.00 97.44 78 ILE A CA 1
ATOM 613 C C . ILE A 1 78 ? -3.165 -5.043 7.456 1.00 97.44 78 ILE A C 1
ATOM 615 O O . ILE A 1 78 ? -2.518 -5.582 8.357 1.00 97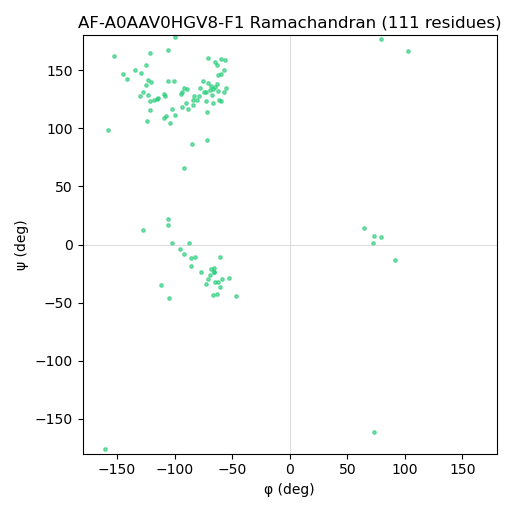.44 78 ILE A O 1
ATOM 619 N N . THR A 1 79 ? -4.337 -5.505 7.033 1.00 97.56 79 THR A N 1
ATOM 620 C CA . THR A 1 79 ? -4.983 -6.713 7.563 1.00 97.56 79 THR A CA 1
ATOM 621 C C . THR A 1 79 ? -5.021 -7.840 6.542 1.00 97.56 79 THR A C 1
ATOM 623 O O . THR A 1 79 ? -4.842 -8.992 6.923 1.00 97.56 79 THR A O 1
ATOM 626 N N . GLU A 1 80 ? -5.179 -7.533 5.252 1.00 97.31 80 GLU A N 1
ATOM 627 C CA . GLU A 1 80 ? -5.179 -8.534 4.179 1.00 97.31 80 GLU A CA 1
ATOM 628 C C . GLU A 1 80 ? -4.533 -7.972 2.903 1.00 97.31 80 GLU A C 1
ATOM 630 O O . GLU A 1 80 ? -4.642 -6.783 2.587 1.00 97.31 80 GLU A O 1
ATOM 635 N N . LEU A 1 81 ? -3.858 -8.848 2.157 1.00 97.25 81 LEU A N 1
ATOM 636 C CA . LEU A 1 81 ? -3.172 -8.530 0.906 1.00 97.25 81 LEU A CA 1
ATOM 637 C C . LEU A 1 81 ? -3.705 -9.451 -0.197 1.00 97.25 81 LEU A C 1
ATOM 639 O O . LEU A 1 81 ? -3.389 -10.638 -0.210 1.00 97.25 81 LEU A O 1
ATOM 643 N N . GLY A 1 82 ? -4.516 -8.902 -1.102 1.00 95.50 82 GLY A N 1
ATOM 644 C CA . GLY A 1 82 ? -5.029 -9.580 -2.295 1.00 95.50 82 GLY A CA 1
ATOM 645 C C . GLY A 1 82 ? -4.228 -9.209 -3.543 1.00 95.50 82 GLY A C 1
ATOM 646 O O . GLY A 1 82 ? -3.272 -8.447 -3.467 1.00 95.50 82 GLY A O 1
ATOM 647 N N . ASP A 1 83 ? -4.560 -9.776 -4.702 1.00 92.44 83 ASP A N 1
ATOM 648 C CA . ASP A 1 83 ? -3.753 -9.551 -5.917 1.00 92.44 83 ASP A CA 1
ATOM 649 C C . ASP A 1 83 ? -3.944 -8.137 -6.489 1.00 92.44 83 ASP A C 1
ATOM 651 O O . ASP A 1 83 ? -3.003 -7.526 -6.986 1.00 92.44 83 ASP A O 1
ATOM 655 N N . ASN A 1 84 ? -5.158 -7.591 -6.358 1.00 91.50 84 ASN A N 1
ATOM 656 C CA . ASN A 1 84 ? -5.523 -6.251 -6.831 1.00 91.50 84 ASN A CA 1
ATOM 657 C C . ASN A 1 84 ? -6.178 -5.390 -5.744 1.00 91.50 84 ASN A C 1
ATOM 659 O O . ASN A 1 84 ? -6.775 -4.362 -6.056 1.00 91.50 84 ASN A O 1
ATOM 663 N N . ILE A 1 85 ? -6.108 -5.817 -4.483 1.00 94.44 85 ILE A N 1
ATOM 664 C CA . ILE A 1 85 ? -6.704 -5.108 -3.351 1.00 94.44 85 ILE A CA 1
ATOM 665 C C . ILE A 1 85 ? -5.788 -5.179 -2.132 1.00 94.44 85 ILE A C 1
ATOM 667 O O . ILE A 1 85 ? -5.187 -6.214 -1.846 1.00 94.44 85 ILE A O 1
ATOM 671 N N . ILE A 1 86 ? -5.726 -4.087 -1.381 1.00 96.38 86 ILE A N 1
ATOM 672 C CA . ILE A 1 86 ? -5.108 -4.029 -0.058 1.00 96.38 86 ILE A CA 1
ATOM 673 C C . ILE A 1 86 ? -6.208 -3.663 0.924 1.00 96.38 86 ILE A C 1
ATOM 675 O O . ILE A 1 86 ? -6.868 -2.636 0.764 1.00 96.38 86 ILE A O 1
ATOM 679 N N . LYS A 1 87 ? -6.404 -4.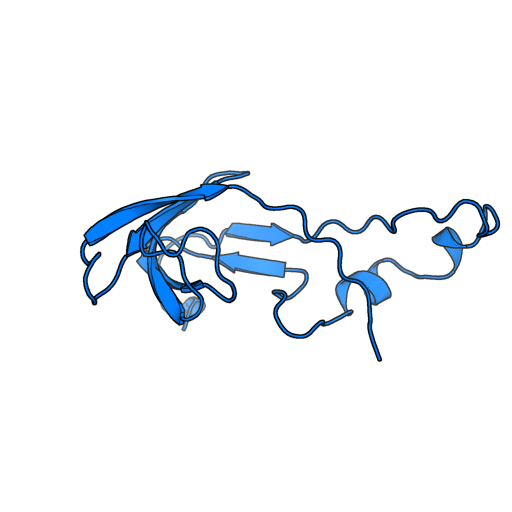491 1.945 1.00 97.75 87 LYS A N 1
ATOM 680 C CA . LYS A 1 87 ? -7.345 -4.207 3.023 1.00 97.75 87 LYS A CA 1
ATOM 681 C C . LYS A 1 87 ? -6.575 -3.816 4.269 1.00 97.75 87 LYS A C 1
ATOM 683 O O . LYS A 1 87 ? -5.536 -4.399 4.595 1.00 97.75 87 LYS A O 1
ATOM 688 N N . GLY A 1 88 ? -7.102 -2.835 4.976 1.00 97.69 88 GLY A N 1
ATOM 689 C CA . GLY A 1 88 ? -6.517 -2.401 6.223 1.00 97.69 88 GLY A CA 1
ATOM 690 C C . GLY A 1 88 ? -7.488 -1.629 7.086 1.00 97.69 88 GLY A C 1
ATOM 691 O O . GLY A 1 88 ? -8.669 -1.498 6.771 1.00 97.69 88 GLY A O 1
ATOM 692 N N . VAL A 1 89 ? -6.958 -1.148 8.198 1.00 98.25 89 VAL A N 1
ATOM 693 C CA . VAL A 1 89 ? -7.692 -0.405 9.214 1.00 98.25 89 VAL A CA 1
ATOM 694 C C . VAL A 1 89 ? -7.026 0.950 9.401 1.00 98.25 89 VAL A C 1
ATOM 696 O O . VAL A 1 89 ? -5.806 1.005 9.581 1.00 98.25 89 VAL A O 1
ATOM 699 N N . ILE A 1 90 ? -7.799 2.033 9.339 1.00 98.00 90 ILE A N 1
ATOM 700 C CA . ILE A 1 90 ? -7.282 3.385 9.576 1.00 98.00 90 ILE A CA 1
ATOM 701 C C . ILE A 1 90 ? -6.780 3.503 11.020 1.00 98.00 90 ILE A C 1
ATOM 703 O O . ILE A 1 90 ? -7.405 3.011 11.959 1.00 98.00 90 ILE A O 1
ATOM 707 N N . MET A 1 91 ? -5.628 4.154 11.181 1.00 97.19 91 MET A N 1
ATOM 708 C CA . MET A 1 91 ? -4.970 4.373 12.463 1.00 97.19 91 MET A CA 1
ATOM 709 C C . MET A 1 91 ? -5.049 5.846 12.875 1.00 97.19 91 MET A C 1
ATOM 711 O O . MET A 1 91 ? -4.324 6.693 12.343 1.00 97.19 91 MET A O 1
ATOM 715 N N . GLY A 1 92 ? -5.859 6.122 13.893 1.00 92.62 92 GLY A N 1
ATOM 716 C CA . GLY A 1 92 ? -6.026 7.431 14.514 1.00 92.62 92 GLY A CA 1
ATOM 717 C C . GLY A 1 92 ? -6.926 8.397 13.739 1.00 92.62 92 GLY A C 1
ATOM 718 O O . GLY A 1 92 ? -7.404 8.121 12.641 1.00 92.62 92 GLY A O 1
ATOM 719 N N . GLY A 1 93 ? -7.138 9.574 14.331 1.00 92.44 93 GLY A N 1
ATOM 720 C CA . GLY A 1 93 ? -8.000 10.612 13.767 1.00 92.44 93 GLY A CA 1
ATOM 721 C C . GLY A 1 93 ? -9.491 10.282 13.870 1.00 92.44 93 GLY A C 1
ATOM 722 O O . GLY A 1 93 ? -9.910 9.456 14.674 1.00 92.44 93 GLY A O 1
ATOM 723 N N . THR A 1 94 ? -10.298 10.970 13.064 1.00 94.56 94 THR A N 1
ATOM 724 C CA . THR A 1 94 ? -11.769 10.875 13.092 1.00 94.56 94 THR A CA 1
ATOM 725 C C . THR A 1 94 ? -12.302 9.528 12.599 1.00 94.56 94 THR A C 1
ATOM 727 O O . THR A 1 94 ? -13.380 9.123 13.011 1.00 94.56 94 THR A O 1
ATOM 730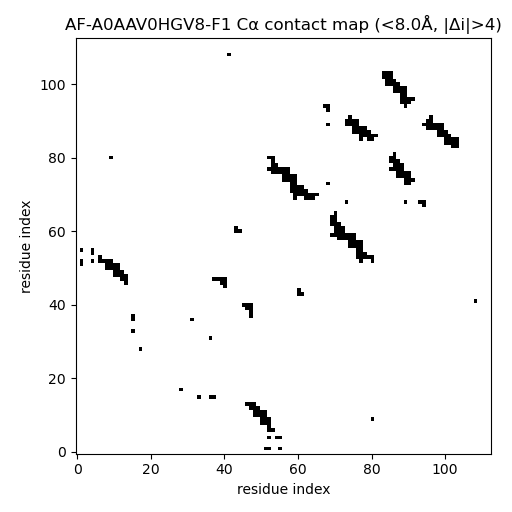 N N . PHE A 1 95 ? -11.539 8.843 11.747 1.00 95.81 95 PHE A N 1
ATOM 731 C CA . PHE A 1 95 ? -11.907 7.572 11.113 1.00 95.81 95 PHE A CA 1
ATOM 732 C C . PHE A 1 95 ? -11.146 6.385 11.730 1.00 95.81 95 PHE A C 1
ATOM 734 O O . PHE A 1 95 ? -10.931 5.367 11.077 1.00 95.81 95 PHE A O 1
ATOM 741 N N . ASP A 1 96 ? -10.647 6.531 12.964 1.00 96.50 96 ASP A N 1
ATOM 742 C CA . ASP A 1 96 ? -9.884 5.478 13.638 1.00 96.50 96 ASP A CA 1
ATOM 743 C C . ASP A 1 96 ? -10.682 4.169 13.684 1.00 96.50 96 ASP A C 1
ATOM 745 O O . ASP A 1 96 ? -11.854 4.158 14.058 1.00 96.50 96 ASP A O 1
ATOM 749 N N . LYS A 1 97 ? -10.013 3.060 13.355 1.00 97.12 97 LYS A N 1
ATOM 750 C CA . LYS A 1 97 ? -10.568 1.697 13.301 1.00 97.12 97 LYS A CA 1
ATOM 751 C C . LYS A 1 97 ? -11.514 1.401 12.136 1.00 97.12 97 LYS A C 1
ATOM 753 O O . LYS A 1 97 ? -11.947 0.251 12.020 1.00 97.12 97 LYS A O 1
ATOM 758 N N . ASP A 1 98 ? -11.763 2.349 11.235 1.00 97.75 98 ASP A N 1
ATOM 759 C CA . ASP A 1 98 ? -12.543 2.071 10.030 1.00 97.75 98 ASP A CA 1
ATOM 760 C C . ASP A 1 98 ? -11.795 1.112 9.097 1.00 97.75 98 ASP A C 1
ATOM 762 O O . ASP A 1 98 ? -10.597 1.262 8.822 1.00 97.75 98 ASP A O 1
ATOM 766 N N . VAL A 1 99 ? -12.520 0.106 8.603 1.00 97.88 99 VAL A N 1
ATOM 767 C CA . VAL A 1 99 ? -12.002 -0.870 7.640 1.00 97.88 99 VAL A CA 1
ATOM 768 C C . VAL A 1 99 ? -12.095 -0.284 6.242 1.00 97.88 99 VAL A C 1
ATOM 770 O O . VAL A 1 99 ? -13.165 0.122 5.792 1.00 97.88 99 VAL A O 1
ATOM 773 N N . VAL A 1 100 ? -10.979 -0.308 5.525 1.00 96.88 100 VAL A N 1
ATOM 774 C CA . VAL A 1 100 ? -10.866 0.255 4.181 1.00 96.88 100 VAL A CA 1
ATOM 775 C C . VAL A 1 100 ? -10.258 -0.749 3.216 1.00 96.88 100 VAL A C 1
ATOM 777 O O . VAL A 1 100 ? -9.423 -1.579 3.586 1.00 96.88 100 VAL A O 1
ATOM 780 N N . ILE A 1 101 ? -10.692 -0.669 1.960 1.00 96.62 101 ILE A N 1
ATOM 781 C CA . ILE A 1 101 ? -10.184 -1.481 0.856 1.00 96.62 101 ILE A CA 1
ATOM 782 C C . ILE A 1 101 ? -9.656 -0.527 -0.208 1.00 96.62 101 ILE A C 1
ATOM 784 O O . ILE A 1 101 ? -10.381 0.335 -0.700 1.00 96.62 101 ILE A O 1
ATOM 788 N N . ILE A 1 102 ? -8.387 -0.692 -0.557 1.00 94.75 102 ILE A N 1
ATOM 789 C CA . ILE A 1 102 ? -7.708 0.090 -1.583 1.00 94.75 102 ILE A CA 1
ATOM 790 C C . ILE A 1 102 ? -7.516 -0.822 -2.796 1.00 94.75 102 ILE A C 1
ATOM 792 O O . ILE A 1 102 ? -6.730 -1.771 -2.712 1.00 94.75 102 ILE A O 1
ATOM 796 N N . PRO A 1 103 ? -8.223 -0.584 -3.913 1.00 93.81 103 PRO A N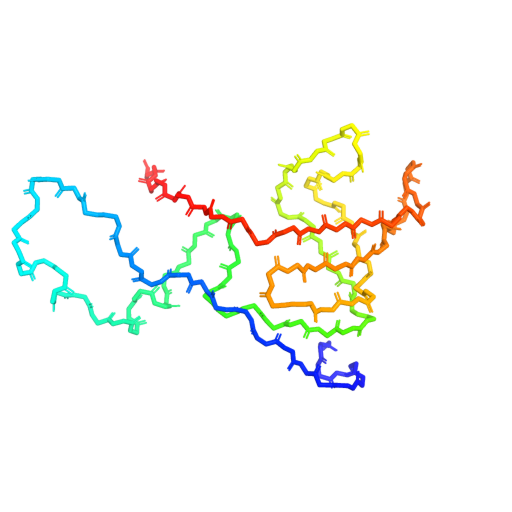 1
ATOM 797 C CA . PRO A 1 103 ? -7.973 -1.315 -5.145 1.00 93.81 103 PRO A CA 1
ATOM 798 C C . PRO A 1 103 ? -6.634 -0.895 -5.757 1.00 93.81 103 PRO A C 1
ATOM 800 O O . PRO A 1 103 ? -6.111 0.182 -5.470 1.00 93.81 103 PRO A O 1
ATOM 803 N N . ARG A 1 104 ? -6.084 -1.723 -6.644 1.00 90.00 104 ARG A N 1
ATOM 804 C CA . ARG A 1 104 ? -4.975 -1.327 -7.513 1.00 90.00 104 ARG A CA 1
ATOM 805 C C . ARG A 1 104 ? -5.435 -0.169 -8.401 1.00 90.00 104 ARG A C 1
ATOM 807 O O . ARG A 1 104 ? -6.431 -0.286 -9.108 1.00 90.00 104 ARG A O 1
ATOM 814 N N . ILE A 1 105 ? -4.705 0.942 -8.360 1.00 85.94 105 ILE A N 1
ATOM 815 C CA . ILE A 1 105 ? -5.017 2.158 -9.118 1.00 85.94 105 ILE A CA 1
ATOM 816 C C . ILE A 1 105 ? -3.977 2.310 -10.224 1.00 85.94 105 ILE A C 1
ATOM 818 O O . ILE A 1 105 ? -2.779 2.248 -9.955 1.00 85.94 105 ILE A O 1
ATOM 822 N N . VAL A 1 106 ? -4.436 2.521 -11.457 1.00 81.81 106 VAL A N 1
ATOM 823 C CA . VAL A 1 106 ? -3.564 2.908 -12.571 1.00 81.81 106 VAL A CA 1
ATOM 824 C C . VAL A 1 106 ? -3.268 4.398 -12.448 1.00 81.81 106 VAL A C 1
ATOM 826 O O . VAL A 1 106 ? -4.182 5.209 -12.291 1.00 81.81 106 VAL A O 1
ATOM 829 N N . LEU A 1 107 ? -1.986 4.752 -12.479 1.00 74.25 107 LEU A N 1
ATOM 830 C CA . LEU A 1 107 ? -1.523 6.131 -12.418 1.00 74.25 107 LEU A CA 1
ATOM 831 C C . LEU A 1 107 ? -0.827 6.470 -13.729 1.00 74.25 107 LEU A C 1
ATOM 833 O O . LEU A 1 107 ? 0.132 5.801 -14.098 1.00 74.25 107 LEU A O 1
ATOM 837 N N . ASN A 1 108 ? -1.289 7.534 -14.380 1.00 72.25 108 ASN A N 1
ATOM 838 C CA . ASN A 1 108 ? -0.568 8.154 -15.481 1.00 72.25 108 ASN A CA 1
ATOM 839 C C . ASN A 1 108 ? 0.265 9.287 -14.885 1.00 72.25 108 ASN A C 1
ATOM 841 O O . ASN A 1 108 ? -0.282 10.201 -14.263 1.00 72.25 108 ASN A O 1
ATOM 845 N N . VAL A 1 109 ? 1.584 9.183 -15.012 1.00 66.50 109 VAL A N 1
ATOM 846 C CA . VAL A 1 109 ? 2.515 10.207 -14.542 1.00 66.50 109 VAL A CA 1
ATOM 847 C C . VAL A 1 109 ? 2.922 11.037 -15.749 1.00 66.50 109 VAL A C 1
ATOM 849 O O . VAL A 1 109 ? 3.612 10.544 -16.633 1.00 66.50 109 VAL A O 1
ATOM 852 N N . GLU A 1 110 ? 2.483 12.292 -15.787 1.00 64.88 110 GLU A N 1
ATOM 853 C CA . GLU A 1 110 ? 3.035 13.288 -16.704 1.00 64.88 110 GLU A CA 1
ATOM 854 C C . GLU A 1 110 ? 4.221 13.959 -16.002 1.00 64.88 110 GLU A C 1
ATOM 856 O O . GLU A 1 110 ? 4.040 14.595 -14.959 1.00 64.88 110 GLU A O 1
ATOM 861 N N . ASP A 1 111 ? 5.434 13.805 -16.541 1.00 53.00 111 ASP A N 1
ATOM 862 C CA . ASP A 1 111 ? 6.616 14.515 -16.038 1.00 53.00 111 ASP A CA 1
ATOM 863 C C . ASP A 1 111 ? 6.512 15.998 -16.425 1.00 53.00 111 ASP A C 1
ATOM 865 O O . ASP A 1 111 ? 6.923 16.419 -17.507 1.00 53.00 111 ASP A O 1
ATOM 869 N N . LYS A 1 112 ? 5.894 16.800 -15.553 1.00 48.38 112 LYS A N 1
ATOM 870 C CA . LYS A 1 112 ? 5.931 18.262 -15.649 1.00 48.38 112 LYS A CA 1
ATOM 871 C C . LYS A 1 112 ? 7.208 18.744 -14.969 1.00 48.38 112 LYS A C 1
ATOM 873 O O . LYS A 1 112 ? 7.194 19.018 -13.769 1.00 48.38 112 LYS A O 1
ATOM 878 N N . ARG A 1 113 ? 8.299 18.776 -15.736 1.00 42.81 113 ARG A N 1
ATOM 879 C CA . ARG A 1 113 ? 9.540 19.462 -15.348 1.00 42.81 113 ARG A CA 1
ATOM 880 C C . ARG A 1 113 ? 9.323 20.957 -15.155 1.00 42.81 113 ARG A C 1
ATOM 882 O O . ARG A 1 113 ? 8.520 21.537 -15.921 1.00 42.81 113 ARG A O 1
#

InterPro domains:
  IPR049163 DNA helicase Pif1-like, 2B domain [PF21530] (35-81)

Sequence (113 aa):
MLQQVPGLARSYYSSDSMQRDTEIPENFGETYPIEFLNALTFNGVPYHELKLKIHTPVMLLRNLSTSAGLCNGTRIMITELGDNIIKGVIMGGTFDKDVVIIPRIVLNVEDKR

Organism: NCBI:txid586396

Radius of gyration: 16.85 Å; Cα contacts (8 Å, |Δi|>4): 154; chains: 1; bounding box: 31×33×49 Å

Mean predicted aligned error: 7.76 Å

Foldseek 3Di:
DQVPDDDDKDKDFADQDDDDDPPDDPCVVVVDDSVNSQPDDDPLDDHRIDIDDAQDKDFHSAAPDVVQVRGGGFIWHFHDDDPFKTWTATPDDPRHRPIDIDGRDDDDDDPPD

Nearest PDB structures (foldseek):
  7lcc-assembly1_A  TM=8.795E-01  e=5.684E-08  synthetic construct
  5fhg-assembly2_B  TM=9.195E-01  e=2.247E-02  Bacteroides fragilis
  6l3g-assembly1_B-2  TM=7.313E-01  e=7.444E-03  Bacteroides sp. AF32-8BH
  7ohq-assembly1_T  TM=6.664E-01  e=2.241E+00  Saccharomyces cerevisiae S288C
  4i3c-assembly2_B  TM=2.882E-01  e=6.361E+00  Anguilla japonica

Secondary structure (DSSP, 8-state):
-GGGS-S--EEEEPP-PPP--TTS-TTGGGSS-HHHHHH---TTS--SEEEE-TT-EEE-SS-SBGGGTB-TT-EEEEEEE-SSEEEEEE-SSTTTT-EEEEE----------

Solvent-accessible surface area (backbone atoms only — not comparable to full-atom values): 7246 Å² total; per-residue (Å²): 111,78,87,75,49,77,77,73,72,48,77,46,70,60,86,86,76,77,82,82,58,93,87,60,63,92,65,58,76,75,72,57,57,67,70,59,61,54,65,53,78,55,91,83,53,80,56,33,70,44,76,44,44,61,76,39,79,45,63,37,74,49,71,79,37,65,93,74,55,38,25,56,68,36,34,29,37,27,68,45,82,57,99,56,37,40,30,26,29,32,57,59,78,96,47,46,69,42,78,46,76,45,63,70,74,91,78,87,82,78,88,82,127